Protein AF-A0A9D7F3D5-F1 (afdb_monomer)

Sequence (62 aa):
MAVVSARDEHGTLAFLEHFDLVKYFDVVITGLSAEHTKPYPDPVLLAAKRCEHRPRTLPDDR

Structure (mmCIF, N/CA/C/O backbone):
data_AF-A0A9D7F3D5-F1
#
_entry.id   AF-A0A9D7F3D5-F1
#
loop_
_atom_site.group_PDB
_atom_site.id
_atom_site.type_symbol
_atom_site.label_atom_id
_atom_site.label_alt_id
_atom_site.label_comp_id
_atom_site.label_asym_id
_atom_site.label_entity_id
_atom_site.label_seq_id
_atom_site.pdbx_PDB_ins_code
_atom_site.Cartn_x
_atom_site.Cartn_y
_atom_site.Cartn_z
_atom_site.occupancy
_atom_site.B_iso_or_equiv
_atom_site.auth_seq_id
_atom_site.auth_comp_id
_atom_site.auth_asym_id
_atom_site.auth_atom_id
_atom_site.pdbx_PDB_model_num
ATOM 1 N N . MET A 1 1 ? -7.131 -8.801 0.106 1.00 90.62 1 MET A N 1
ATOM 2 C CA . MET A 1 1 ? -7.097 -7.768 -0.959 1.00 90.62 1 MET A CA 1
ATOM 3 C C . MET A 1 1 ? -5.838 -6.921 -0.797 1.00 90.62 1 MET A C 1
ATOM 5 O O . MET A 1 1 ? -5.331 -6.846 0.312 1.00 90.62 1 MET A O 1
ATOM 9 N N . ALA A 1 2 ? -5.307 -6.318 -1.865 1.00 94.44 2 ALA A N 1
ATOM 10 C CA . ALA A 1 2 ? -4.094 -5.493 -1.806 1.00 94.44 2 ALA A CA 1
ATOM 11 C C . ALA A 1 2 ? -4.348 -4.054 -2.270 1.00 94.44 2 ALA A C 1
ATOM 13 O O . ALA A 1 2 ? -5.199 -3.826 -3.129 1.00 94.44 2 ALA A O 1
ATOM 14 N N . VAL A 1 3 ? -3.572 -3.107 -1.742 1.00 95.31 3 VAL A N 1
ATOM 15 C CA . VAL A 1 3 ? -3.526 -1.711 -2.197 1.00 95.31 3 VAL A CA 1
ATOM 16 C C . VAL A 1 3 ? -2.105 -1.335 -2.601 1.00 95.31 3 VAL A C 1
ATOM 18 O O . VAL A 1 3 ? -1.136 -1.678 -1.925 1.00 95.31 3 VAL A O 1
ATOM 21 N N . VAL A 1 4 ? -1.985 -0.612 -3.715 1.00 95.38 4 VAL A N 1
ATOM 22 C CA . VAL A 1 4 ? -0.713 -0.076 -4.207 1.00 95.38 4 VAL A CA 1
ATOM 23 C C . VAL A 1 4 ? -0.812 1.446 -4.245 1.00 95.38 4 VAL A C 1
ATOM 25 O O . VAL A 1 4 ? -1.582 2.000 -5.033 1.00 95.38 4 VAL A O 1
ATOM 28 N N . SER A 1 5 ? -0.016 2.126 -3.429 1.00 94.69 5 SER A N 1
ATOM 29 C CA . SER A 1 5 ? 0.056 3.583 -3.293 1.00 94.69 5 SER A CA 1
ATOM 30 C C . SER A 1 5 ? 1.353 4.125 -3.902 1.00 94.69 5 SER A C 1
ATOM 32 O O . SER A 1 5 ? 2.372 3.443 -3.912 1.00 94.69 5 SER A O 1
ATOM 34 N N . ALA A 1 6 ? 1.314 5.356 -4.416 1.00 93.19 6 ALA A N 1
ATOM 35 C CA . ALA A 1 6 ? 2.516 6.094 -4.824 1.00 93.19 6 ALA A CA 1
ATOM 36 C C . ALA A 1 6 ? 3.113 6.936 -3.676 1.00 93.19 6 ALA A C 1
ATOM 38 O O . ALA A 1 6 ? 4.184 7.510 -3.838 1.00 93.19 6 ALA A O 1
ATOM 39 N N . ARG A 1 7 ? 2.419 7.029 -2.532 1.00 92.50 7 ARG A N 1
ATOM 40 C CA . ARG A 1 7 ? 2.893 7.737 -1.333 1.00 92.50 7 ARG A CA 1
ATOM 41 C C . ARG A 1 7 ? 3.869 6.873 -0.542 1.00 92.50 7 ARG A C 1
ATOM 43 O O . ARG A 1 7 ? 3.899 5.656 -0.723 1.00 92.50 7 ARG A O 1
ATOM 50 N N . ASP A 1 8 ? 4.632 7.495 0.348 1.00 93.12 8 ASP A N 1
ATOM 51 C CA . ASP A 1 8 ? 5.474 6.781 1.304 1.00 93.12 8 ASP A CA 1
ATOM 52 C C . ASP A 1 8 ? 4.643 5.907 2.263 1.00 93.12 8 ASP A C 1
ATOM 54 O O . ASP A 1 8 ? 3.407 5.966 2.314 1.00 93.12 8 ASP A O 1
ATOM 58 N N . GLU A 1 9 ? 5.341 5.046 2.997 1.00 93.56 9 GLU A N 1
ATOM 59 C CA . GLU A 1 9 ? 4.732 4.105 3.932 1.00 93.56 9 GLU A CA 1
ATOM 60 C C . GLU A 1 9 ? 4.028 4.794 5.094 1.00 93.56 9 GLU A C 1
ATOM 62 O O . GLU A 1 9 ? 2.879 4.463 5.380 1.00 93.56 9 GLU A O 1
ATOM 67 N N . HIS A 1 10 ? 4.661 5.796 5.700 1.00 95.00 10 HIS A N 1
ATOM 68 C CA . HIS A 1 10 ? 4.120 6.474 6.869 1.00 95.00 10 HIS A CA 1
ATOM 69 C C . HIS A 1 10 ? 2.804 7.189 6.543 1.00 95.00 10 HIS A C 1
ATOM 71 O O . HIS A 1 10 ? 1.791 6.960 7.201 1.00 95.00 10 HIS A O 1
ATOM 77 N N . GLY A 1 11 ? 2.779 7.988 5.475 1.00 95.50 11 GLY A N 1
ATOM 78 C CA . GLY A 1 11 ? 1.577 8.696 5.042 1.00 95.50 11 GLY A CA 1
ATOM 79 C C . GLY A 1 11 ? 0.471 7.766 4.538 1.00 95.50 11 GLY A C 1
ATOM 80 O O . GLY A 1 11 ? -0.712 8.069 4.699 1.00 95.50 11 GLY A O 1
ATOM 81 N N . THR A 1 12 ? 0.830 6.627 3.936 1.00 96.56 12 THR A N 1
ATOM 82 C CA . THR A 1 12 ? -0.156 5.626 3.500 1.00 96.56 12 THR A CA 1
ATOM 83 C C . THR A 1 12 ? -0.784 4.918 4.698 1.00 96.56 12 THR A C 1
ATOM 85 O O . THR A 1 12 ? -2.008 4.824 4.757 1.00 96.56 12 THR A O 1
ATOM 88 N N . LEU A 1 13 ? 0.021 4.451 5.655 1.00 95.94 13 LEU A N 1
ATOM 89 C CA . LEU A 1 13 ? -0.482 3.756 6.840 1.00 95.94 13 LEU A CA 1
ATOM 90 C C . LEU A 1 13 ? -1.308 4.689 7.724 1.00 95.94 13 LEU A C 1
ATOM 92 O O . LEU A 1 13 ? -2.441 4.342 8.040 1.00 95.94 13 LEU A O 1
ATOM 96 N N . ALA A 1 14 ? -0.827 5.905 8.002 1.00 97.62 14 ALA A N 1
ATOM 97 C CA . ALA A 1 14 ? -1.573 6.883 8.794 1.00 97.62 14 ALA A CA 1
ATOM 98 C C . ALA A 1 14 ? -2.950 7.200 8.183 1.00 97.62 14 ALA A C 1
ATOM 100 O O . ALA A 1 14 ? -3.944 7.303 8.897 1.00 97.62 14 ALA A O 1
ATOM 101 N N . PHE A 1 15 ? -3.034 7.314 6.851 1.00 97.19 15 PHE A N 1
ATOM 102 C CA . PHE A 1 15 ? -4.311 7.493 6.158 1.00 97.19 15 PHE A CA 1
ATOM 103 C C . PHE A 1 15 ? -5.228 6.277 6.335 1.00 97.19 15 PHE A C 1
ATOM 105 O O . PHE A 1 15 ? -6.399 6.433 6.671 1.00 97.19 15 PHE A O 1
ATOM 112 N N . LEU A 1 16 ? -4.716 5.065 6.113 1.00 97.31 16 LEU A N 1
ATOM 113 C CA . LEU A 1 16 ? -5.526 3.854 6.233 1.00 97.31 16 LEU A CA 1
ATOM 114 C C . LEU A 1 16 ? -6.001 3.625 7.673 1.00 97.31 16 LEU A C 1
ATOM 116 O O . LEU A 1 16 ? -7.128 3.183 7.862 1.00 97.31 16 LEU A O 1
ATOM 120 N N . GLU A 1 17 ? -5.174 3.923 8.673 1.00 97.31 17 GLU A N 1
ATOM 121 C CA . GLU A 1 17 ? -5.526 3.816 10.092 1.00 97.31 17 GLU A CA 1
ATOM 122 C C . GLU A 1 17 ? -6.593 4.839 10.478 1.00 97.31 17 GLU A C 1
ATOM 124 O O . GLU A 1 17 ? -7.603 4.477 11.076 1.00 97.31 17 GLU A O 1
ATOM 129 N N . HIS A 1 18 ? -6.418 6.102 10.074 1.00 98.06 18 HIS A N 1
ATOM 130 C CA . HIS A 1 18 ? -7.357 7.178 10.392 1.00 98.06 18 HIS A CA 1
ATOM 131 C C . HIS A 1 18 ? -8.781 6.903 9.886 1.00 98.06 18 HIS A C 1
A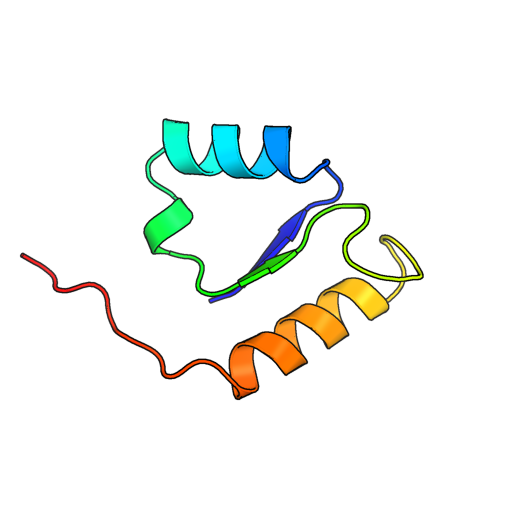TOM 133 O O . HIS A 1 18 ? -9.751 7.297 10.529 1.00 98.06 18 HIS A O 1
ATOM 139 N N . PHE A 1 19 ? -8.907 6.215 8.749 1.00 97.50 19 PHE A N 1
ATOM 140 C CA . PHE A 1 19 ? -10.192 5.858 8.143 1.00 97.50 19 PHE A CA 1
ATOM 141 C C . PHE A 1 19 ? -10.618 4.400 8.395 1.00 97.50 19 PHE A C 1
ATOM 143 O O . PHE A 1 19 ? -11.572 3.942 7.769 1.00 97.50 19 PHE A O 1
ATOM 150 N N . ASP A 1 20 ? -9.927 3.666 9.277 1.00 96.06 20 ASP A N 1
ATOM 151 C CA . ASP A 1 20 ? -10.206 2.254 9.592 1.00 96.06 20 ASP A CA 1
ATOM 152 C C . ASP A 1 20 ? -10.279 1.352 8.335 1.00 96.06 20 ASP A C 1
ATOM 154 O O . ASP A 1 20 ? -11.130 0.474 8.174 1.00 96.06 20 ASP A O 1
ATOM 158 N N . LEU A 1 21 ? -9.374 1.606 7.384 1.00 96.19 21 LEU A N 1
ATOM 159 C CA . LEU A 1 21 ? -9.284 0.902 6.105 1.00 96.19 21 LEU A CA 1
ATOM 160 C C . LEU A 1 21 ? -8.248 -0.226 6.104 1.00 96.19 21 LEU A C 1
ATOM 162 O O . LEU A 1 21 ? -8.308 -1.096 5.234 1.00 96.19 21 LEU A O 1
ATOM 166 N N . VAL A 1 22 ? -7.301 -0.231 7.053 1.00 94.94 22 VAL A N 1
ATOM 167 C CA . VAL A 1 22 ? -6.216 -1.233 7.122 1.00 94.94 22 VAL A CA 1
ATOM 168 C C . VAL A 1 22 ? -6.773 -2.658 7.094 1.00 94.94 22 VAL A C 1
ATOM 170 O O . VAL A 1 22 ? -6.254 -3.505 6.372 1.00 94.94 22 VAL A O 1
ATOM 173 N N . LYS A 1 23 ? -7.885 -2.902 7.798 1.00 92.56 23 LYS A N 1
ATOM 174 C CA . LYS A 1 23 ? -8.555 -4.209 7.898 1.00 92.56 23 LYS A CA 1
ATOM 175 C C . LYS A 1 23 ? -9.001 -4.817 6.565 1.00 92.56 23 LYS A C 1
ATOM 177 O O . LYS A 1 23 ? -9.205 -6.024 6.485 1.00 92.56 23 LYS A O 1
ATOM 182 N N . TYR A 1 24 ? -9.149 -4.012 5.514 1.00 92.69 24 TYR A N 1
ATOM 183 C CA . TYR A 1 24 ? -9.530 -4.510 4.192 1.00 92.69 24 TYR A CA 1
ATOM 184 C C . TYR A 1 24 ? -8.332 -4.979 3.361 1.00 92.69 24 TYR A C 1
ATOM 186 O O . TYR A 1 24 ? -8.519 -5.683 2.364 1.00 92.69 24 TYR A O 1
ATOM 194 N N . PHE A 1 25 ? -7.108 -4.596 3.736 1.00 92.62 25 PHE A N 1
ATOM 195 C CA . PHE A 1 25 ? -5.911 -4.844 2.944 1.00 92.62 25 PHE A CA 1
ATOM 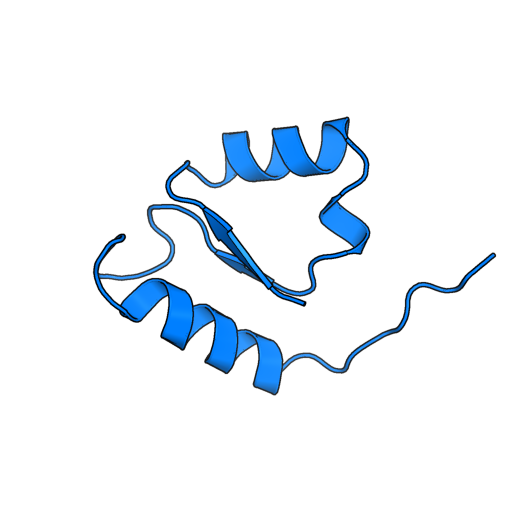196 C C . PHE A 1 25 ? -4.957 -5.811 3.643 1.00 92.62 25 PHE A C 1
ATOM 198 O O . PHE A 1 25 ? -4.280 -5.492 4.613 1.00 92.62 25 PHE A O 1
ATOM 205 N N . ASP A 1 26 ? -4.829 -6.992 3.050 1.00 90.56 26 ASP A N 1
ATOM 206 C CA . ASP A 1 26 ? -3.807 -7.978 3.379 1.00 90.56 26 ASP A CA 1
ATOM 207 C C . ASP A 1 26 ? -2.413 -7.485 2.991 1.00 90.56 26 ASP A C 1
ATOM 209 O O . ASP A 1 26 ? -1.412 -7.859 3.585 1.00 90.56 26 ASP A O 1
ATOM 213 N N . VAL A 1 27 ? -2.306 -6.672 1.947 1.00 94.00 27 VAL A N 1
ATOM 214 C CA . VAL A 1 27 ? -1.012 -6.213 1.445 1.00 94.00 27 VAL A CA 1
ATOM 215 C C . VAL A 1 27 ? -1.101 -4.733 1.119 1.00 94.00 27 VAL A C 1
ATOM 217 O O . VAL A 1 27 ? -1.946 -4.314 0.330 1.00 94.00 27 VAL A O 1
ATOM 220 N N . VAL A 1 28 ? -0.190 -3.956 1.701 1.00 94.81 28 VAL A N 1
ATOM 221 C CA . VAL A 1 28 ? 0.009 -2.538 1.401 1.00 94.81 28 VAL A CA 1
ATOM 222 C C . VAL A 1 28 ? 1.372 -2.398 0.726 1.00 94.81 28 VAL A C 1
ATOM 224 O O . VAL A 1 28 ? 2.396 -2.773 1.295 1.00 94.81 28 VAL A O 1
ATOM 227 N N . ILE A 1 29 ? 1.378 -1.911 -0.515 1.00 95.75 29 ILE A N 1
ATOM 228 C CA . ILE A 1 29 ? 2.581 -1.565 -1.280 1.00 95.75 29 ILE A CA 1
ATOM 229 C C . ILE A 1 29 ? 2.631 -0.043 -1.405 1.00 95.75 29 ILE A C 1
ATOM 231 O O . ILE A 1 29 ? 1.645 0.581 -1.797 1.00 95.75 29 ILE A O 1
ATOM 235 N N . THR A 1 30 ? 3.768 0.558 -1.077 1.00 94.69 30 THR A N 1
ATOM 236 C CA . THR A 1 30 ? 3.981 2.015 -1.055 1.00 94.69 30 THR A CA 1
ATOM 237 C C . THR A 1 30 ? 4.990 2.430 -2.124 1.00 94.69 30 THR A C 1
ATOM 239 O O . THR A 1 30 ? 5.579 1.584 -2.800 1.00 94.69 30 THR A O 1
ATOM 242 N N . GLY A 1 31 ? 5.198 3.736 -2.293 1.00 88.25 31 GLY A N 1
ATOM 243 C CA . GLY A 1 31 ? 5.946 4.322 -3.406 1.00 88.25 31 GLY A CA 1
ATOM 244 C C . GLY A 1 31 ? 7.388 3.837 -3.567 1.00 88.25 31 GLY A C 1
ATOM 245 O O . GLY A 1 31 ? 7.902 3.921 -4.670 1.00 88.25 31 GLY A O 1
ATOM 246 N N . LEU A 1 32 ? 8.018 3.289 -2.522 1.00 85.25 32 LEU A N 1
ATOM 247 C CA . LEU A 1 32 ? 9.397 2.769 -2.542 1.00 85.25 32 LEU A CA 1
ATOM 248 C C . LEU A 1 32 ? 9.475 1.273 -2.199 1.00 85.25 32 LEU A C 1
ATOM 250 O O . LEU A 1 32 ? 10.525 0.759 -1.831 1.00 85.25 32 LEU A O 1
ATOM 254 N N . SER A 1 33 ? 8.351 0.561 -2.284 1.00 87.31 33 SER A N 1
ATOM 255 C CA . SER A 1 33 ? 8.296 -0.869 -1.960 1.00 87.31 33 SER A CA 1
ATOM 256 C C . SER A 1 33 ? 8.898 -1.777 -3.042 1.00 87.31 33 SER A C 1
ATOM 258 O O . SER A 1 33 ? 9.112 -2.956 -2.771 1.00 87.31 33 SER A O 1
ATOM 260 N N . ALA A 1 34 ? 9.133 -1.263 -4.253 1.00 88.25 34 ALA A N 1
ATOM 261 C CA . ALA A 1 34 ? 9.693 -1.989 -5.392 1.00 88.25 34 ALA A CA 1
ATOM 262 C C . ALA A 1 34 ? 10.811 -1.170 -6.058 1.00 88.25 34 ALA A C 1
ATOM 264 O O . ALA A 1 34 ? 10.855 0.048 -5.898 1.00 88.25 34 ALA A O 1
ATOM 265 N N . GLU A 1 35 ? 11.689 -1.848 -6.803 1.00 87.06 35 GLU A N 1
ATOM 266 C CA . GLU A 1 35 ? 12.836 -1.240 -7.498 1.00 87.06 35 GLU A CA 1
ATOM 267 C C . GLU A 1 35 ? 12.403 -0.129 -8.464 1.00 87.06 35 GLU A C 1
ATOM 269 O O . GLU A 1 35 ? 12.966 0.965 -8.447 1.00 87.06 35 GLU A O 1
ATOM 274 N N . HIS A 1 36 ? 11.333 -0.373 -9.226 1.00 91.75 36 HIS A N 1
ATOM 275 C CA . HIS A 1 36 ? 10.667 0.642 -10.033 1.00 91.75 36 HIS A CA 1
ATOM 276 C C . HIS A 1 36 ? 9.304 1.008 -9.445 1.00 91.75 36 HIS A C 1
ATOM 278 O O . HIS A 1 36 ? 8.519 0.155 -9.022 1.00 91.75 36 HIS A O 1
ATOM 284 N N . THR A 1 37 ? 9.002 2.304 -9.437 1.00 89.06 37 THR A N 1
ATOM 285 C CA . THR A 1 37 ? 7.730 2.836 -8.936 1.00 89.06 37 THR A CA 1
ATOM 286 C C . THR A 1 37 ? 6.676 2.854 -10.049 1.00 89.06 37 THR A C 1
ATOM 288 O O . THR A 1 37 ? 6.944 2.491 -11.189 1.00 89.06 37 THR A O 1
ATOM 291 N N . LYS A 1 38 ? 5.432 3.252 -9.770 1.00 85.44 38 LYS A N 1
ATOM 292 C CA . LYS A 1 38 ? 4.429 3.400 -10.844 1.00 85.44 38 LYS A CA 1
ATOM 293 C C . LYS A 1 38 ? 4.921 4.394 -11.917 1.00 85.44 38 LYS A C 1
ATOM 295 O O . LYS A 1 38 ? 5.517 5.404 -11.553 1.00 85.44 38 LYS A O 1
ATOM 300 N N . PRO A 1 39 ? 4.623 4.173 -13.212 1.00 92.06 39 PRO A N 1
ATOM 301 C CA . PRO A 1 39 ? 3.665 3.208 -13.766 1.00 92.06 39 PRO A CA 1
ATOM 302 C C . PRO A 1 39 ? 4.253 1.824 -14.104 1.00 92.06 39 PRO A C 1
ATOM 304 O O . PRO A 1 39 ? 3.572 1.037 -14.759 1.00 92.06 39 PRO A O 1
ATOM 307 N N . TYR A 1 40 ? 5.482 1.513 -13.679 1.00 94.00 40 TYR A N 1
ATOM 308 C CA . TYR A 1 40 ? 6.075 0.192 -13.900 1.00 94.00 40 TYR A CA 1
ATOM 309 C C . TYR A 1 40 ? 5.268 -0.912 -13.181 1.00 94.00 40 TYR A C 1
ATOM 311 O O . TYR A 1 40 ? 4.607 -0.636 -12.172 1.00 94.00 40 TYR A O 1
ATOM 319 N N . PRO A 1 41 ? 5.269 -2.157 -13.698 1.00 94.56 41 PRO A N 1
ATOM 320 C CA . PRO A 1 41 ? 4.453 -3.247 -13.157 1.00 94.56 41 PRO A CA 1
ATOM 321 C C . PRO A 1 41 ? 4.966 -3.799 -11.818 1.00 94.56 41 PRO A C 1
ATOM 323 O O . P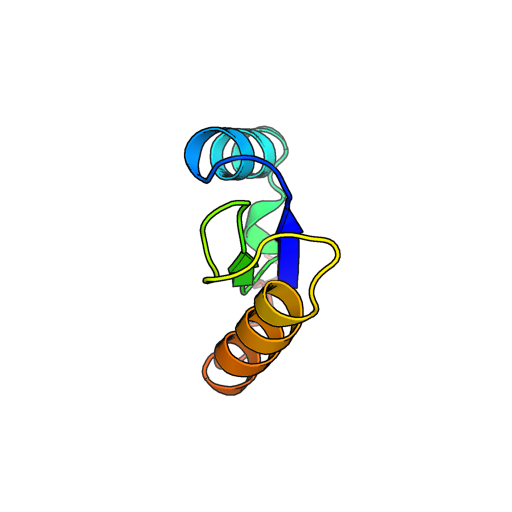RO A 1 41 ? 4.212 -4.473 -11.114 1.00 94.56 41 PRO A O 1
ATOM 326 N N . ASP A 1 42 ? 6.215 -3.514 -11.443 1.00 95.56 42 ASP A N 1
ATOM 327 C CA . ASP A 1 42 ? 6.922 -4.079 -10.289 1.00 95.56 42 ASP A CA 1
ATOM 328 C C . ASP A 1 42 ? 6.116 -4.008 -8.979 1.00 95.56 42 ASP A C 1
ATOM 330 O O . ASP A 1 42 ? 5.983 -5.039 -8.312 1.00 95.56 42 ASP A O 1
ATOM 334 N N . PRO A 1 43 ? 5.491 -2.870 -8.605 1.00 94.69 43 PRO A N 1
ATOM 335 C CA . PRO A 1 43 ? 4.709 -2.788 -7.373 1.00 94.69 43 PRO A CA 1
ATOM 336 C C . PRO A 1 43 ? 3.471 -3.700 -7.383 1.00 94.69 43 PRO A C 1
ATOM 338 O O . PRO A 1 43 ? 3.065 -4.206 -6.337 1.00 94.69 43 PRO A O 1
ATOM 341 N N . VAL A 1 44 ? 2.863 -3.929 -8.552 1.00 94.12 44 VAL A N 1
ATOM 342 C CA . VAL A 1 44 ? 1.684 -4.802 -8.699 1.00 94.12 44 VAL A CA 1
ATOM 343 C C . VAL A 1 44 ? 2.096 -6.271 -8.654 1.00 94.12 44 VAL A C 1
ATOM 345 O O . VAL A 1 44 ? 1.457 -7.063 -7.962 1.00 94.12 44 VAL A O 1
ATOM 348 N N . LEU A 1 45 ? 3.194 -6.631 -9.324 1.00 95.06 45 LEU A N 1
ATOM 349 C CA . LEU A 1 45 ? 3.757 -7.983 -9.262 1.00 95.06 45 LEU A CA 1
ATOM 350 C C . LEU A 1 45 ? 4.194 -8.338 -7.834 1.00 95.06 45 LEU A C 1
ATOM 352 O O . LEU A 1 45 ? 3.939 -9.444 -7.357 1.00 95.06 45 LEU A O 1
ATOM 356 N N . LEU A 1 46 ? 4.776 -7.378 -7.114 1.00 94.44 46 LEU A N 1
ATOM 357 C CA . LEU A 1 46 ? 5.112 -7.528 -5.702 1.00 94.44 46 LEU A CA 1
ATOM 358 C C . LEU A 1 46 ? 3.867 -7.746 -4.832 1.00 94.44 46 LEU A C 1
ATOM 360 O O . LEU A 1 46 ? 3.891 -8.601 -3.943 1.00 94.44 46 LEU A O 1
ATOM 364 N N . ALA A 1 47 ? 2.782 -7.004 -5.082 1.00 94.19 47 ALA A N 1
ATOM 365 C CA . ALA A 1 47 ? 1.518 -7.192 -4.374 1.00 94.19 47 ALA A CA 1
ATOM 366 C C . ALA A 1 47 ? 0.963 -8.608 -4.583 1.00 94.19 47 ALA A C 1
ATOM 368 O O . ALA A 1 47 ? 0.633 -9.279 -3.605 1.00 94.19 47 ALA A O 1
ATOM 369 N N . ALA A 1 48 ? 0.924 -9.077 -5.836 1.00 93.44 48 ALA A N 1
ATOM 370 C CA . ALA A 1 48 ? 0.462 -10.420 -6.185 1.00 93.44 48 ALA A CA 1
ATOM 371 C C . A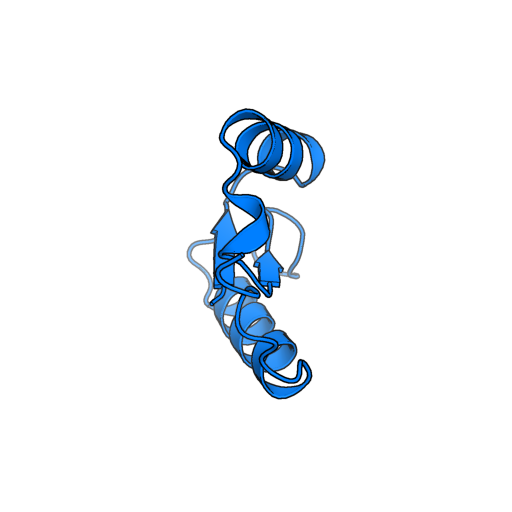LA A 1 48 ? 1.286 -11.499 -5.469 1.00 93.44 48 ALA A C 1
ATOM 373 O O . ALA A 1 48 ? 0.723 -12.329 -4.755 1.00 93.44 48 ALA A O 1
ATOM 374 N N . LYS A 1 49 ? 2.621 -11.401 -5.539 1.00 93.75 49 LYS A N 1
ATOM 375 C CA . LYS A 1 49 ? 3.531 -12.317 -4.842 1.00 93.75 49 LYS A CA 1
ATOM 376 C C . LYS A 1 49 ? 3.267 -12.344 -3.336 1.00 93.75 49 LYS A C 1
ATOM 378 O O . LYS A 1 49 ? 3.202 -13.414 -2.745 1.00 93.75 49 LYS A O 1
ATOM 383 N N . ARG A 1 50 ? 3.095 -11.191 -2.679 1.00 92.56 50 ARG A N 1
ATOM 384 C CA . ARG A 1 50 ? 2.812 -11.148 -1.229 1.00 92.56 50 ARG A CA 1
ATOM 385 C C . ARG A 1 50 ? 1.435 -11.723 -0.883 1.00 92.56 50 ARG A C 1
ATOM 387 O O . ARG A 1 50 ? 1.301 -12.344 0.167 1.00 92.56 50 ARG A O 1
ATOM 394 N N . CYS A 1 51 ? 0.435 -11.545 -1.746 1.00 88.69 51 CYS A N 1
ATOM 395 C CA . CYS A 1 51 ? -0.894 -12.128 -1.558 1.0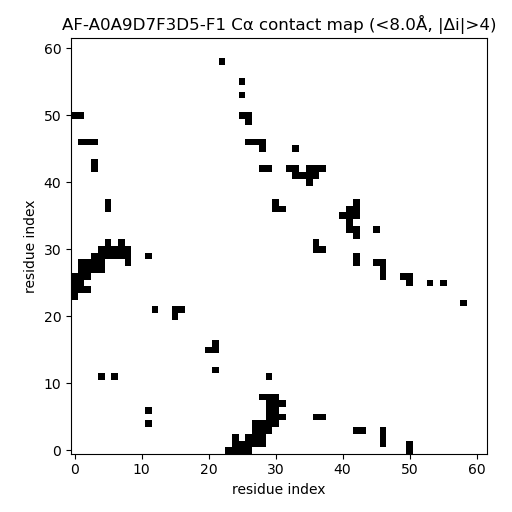0 88.69 51 CYS A CA 1
ATOM 396 C C . CYS A 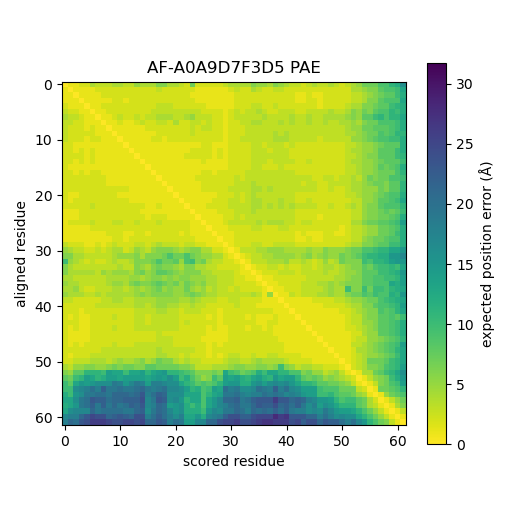1 51 ? -0.890 -13.658 -1.641 1.00 88.69 51 CYS A C 1
ATOM 398 O O . CYS A 1 51 ? -1.587 -14.286 -0.854 1.00 88.69 51 CYS A O 1
ATOM 400 N N . GLU A 1 52 ? -0.091 -14.261 -2.525 1.00 87.75 52 GLU A N 1
ATOM 401 C CA . GLU A 1 52 ? 0.036 -15.727 -2.620 1.00 87.75 52 GLU A CA 1
ATOM 402 C C . GLU A 1 52 ? 0.542 -16.366 -1.316 1.00 87.75 52 GLU A C 1
ATOM 404 O O . GLU A 1 52 ? 0.181 -17.495 -0.995 1.00 87.75 52 GLU A O 1
ATOM 409 N N . HIS A 1 53 ? 1.351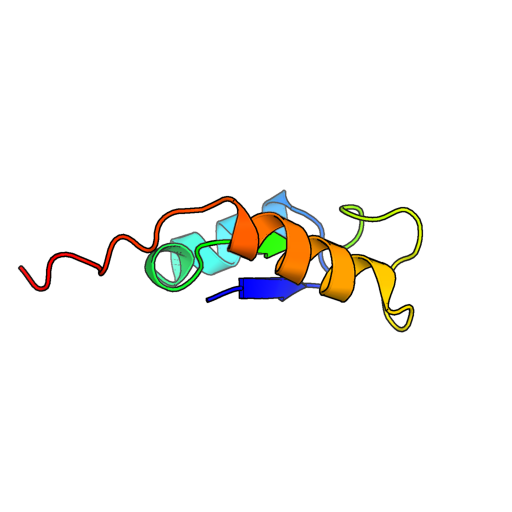 -15.637 -0.541 1.00 77.44 53 HIS A N 1
ATOM 410 C CA . HIS A 1 53 ? 1.975 -16.140 0.686 1.00 77.44 53 HIS A CA 1
ATOM 411 C C . HIS A 1 53 ? 1.171 -15.832 1.955 1.00 77.44 53 HIS A C 1
ATOM 413 O O . HIS A 1 53 ? 1.582 -16.248 3.041 1.00 77.44 53 HIS A O 1
ATOM 419 N N . ARG A 1 54 ? 0.049 -15.102 1.863 1.00 71.62 54 ARG A N 1
ATOM 420 C CA . ARG A 1 54 ? -0.768 -14.776 3.036 1.00 71.62 54 ARG A CA 1
ATOM 421 C C . ARG A 1 54 ? -2.059 -15.604 3.042 1.00 71.62 54 ARG A C 1
ATOM 423 O O . ARG A 1 54 ? -2.885 -15.431 2.145 1.00 71.62 54 ARG A O 1
ATOM 430 N N . PRO A 1 55 ? -2.295 -16.455 4.058 1.00 62.34 55 PRO A N 1
ATOM 431 C CA . PRO A 1 55 ? -3.600 -17.077 4.231 1.00 62.34 55 PRO A CA 1
ATOM 432 C C . PRO A 1 55 ? -4.649 -15.987 4.480 1.00 62.34 55 PRO A C 1
ATOM 434 O O . PRO A 1 55 ? -4.475 -15.126 5.342 1.00 62.34 55 PRO A O 1
ATOM 437 N N . ARG A 1 56 ? -5.733 -16.013 3.700 1.00 60.97 56 ARG A N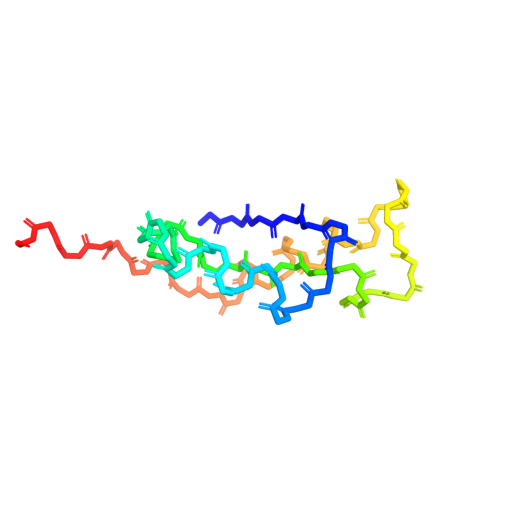 1
ATOM 438 C CA . ARG A 1 56 ? -6.843 -15.065 3.829 1.00 60.97 56 ARG A CA 1
ATOM 439 C C . ARG A 1 56 ? -7.597 -15.347 5.127 1.00 60.97 56 ARG A C 1
ATOM 441 O O . ARG A 1 56 ? -8.454 -16.224 5.165 1.00 60.97 56 ARG A O 1
ATOM 448 N N . THR A 1 57 ? -7.308 -14.591 6.177 1.00 63.59 57 THR A N 1
ATOM 449 C CA . THR A 1 57 ? -8.211 -14.469 7.324 1.00 63.59 57 THR A CA 1
ATOM 450 C C . THR A 1 57 ? -9.319 -13.503 6.934 1.00 63.59 57 THR A C 1
ATOM 452 O O . THR A 1 57 ? -9.062 -12.324 6.700 1.00 63.59 57 THR A O 1
ATOM 455 N N . LEU A 1 58 ? -10.546 -14.005 6.792 1.00 57.72 58 LEU A N 1
ATOM 456 C CA . LEU A 1 58 ? -11.716 -13.133 6.710 1.00 57.72 58 LEU A CA 1
ATOM 457 C C . LEU A 1 58 ? -11.785 -12.302 8.006 1.00 57.72 58 LEU A C 1
ATOM 459 O O . LEU A 1 58 ? -11.498 -12.860 9.069 1.00 57.72 58 LEU A O 1
ATOM 463 N N . PRO A 1 59 ? -12.124 -11.002 7.937 1.00 58.38 59 PRO A N 1
ATOM 464 C CA . PRO A 1 59 ? -12.443 -10.250 9.140 1.00 58.38 59 PRO A CA 1
ATOM 465 C C . PRO A 1 59 ? -13.575 -10.980 9.871 1.00 58.38 59 PRO A C 1
ATOM 467 O O . PRO A 1 59 ? -14.581 -11.328 9.252 1.00 58.38 59 PRO A O 1
ATOM 470 N N . ASP A 1 60 ? -13.359 -11.274 11.153 1.00 60.94 60 ASP A N 1
ATOM 471 C CA . ASP A 1 60 ? -14.389 -11.795 12.051 1.00 60.94 60 ASP A CA 1
ATOM 472 C C . ASP A 1 60 ? -15.470 -10.710 12.136 1.00 60.94 60 ASP A C 1
ATOM 474 O O . ASP A 1 60 ? -15.195 -9.609 12.612 1.00 60.94 60 ASP A O 1
ATOM 478 N N . ASP A 1 61 ? -16.645 -10.981 11.570 1.00 57.25 61 ASP A N 1
ATOM 479 C CA . ASP A 1 61 ? -17.770 -10.042 11.434 1.00 57.25 61 ASP A CA 1
ATOM 480 C C . ASP A 1 61 ? -18.514 -9.902 12.779 1.00 57.25 61 ASP A C 1
ATOM 482 O O . ASP A 1 61 ? -19.717 -10.145 12.877 1.00 57.25 61 ASP A O 1
ATOM 486 N N . ARG A 1 62 ? -17.754 -9.619 13.848 1.00 51.22 62 ARG A N 1
ATOM 487 C CA . ARG A 1 62 ? -18.240 -9.454 15.224 1.00 51.22 62 ARG A CA 1
ATOM 488 C C . ARG A 1 62 ? -18.410 -8.000 15.628 1.00 51.22 62 ARG A C 1
ATOM 490 O O . ARG A 1 62 ? -17.509 -7.186 15.330 1.00 51.22 62 ARG A O 1
#

Foldseek 3Di:
DADAELADPVVVVVVCVVVVNVLVHPYYHYNPNFPDGPPDCGSVVVSVVSVVVDDDDDPPPD

Nearest PDB structures (foldseek):
  7oct-assembly1_A  TM=9.632E-01  e=2.929E-02  Acinet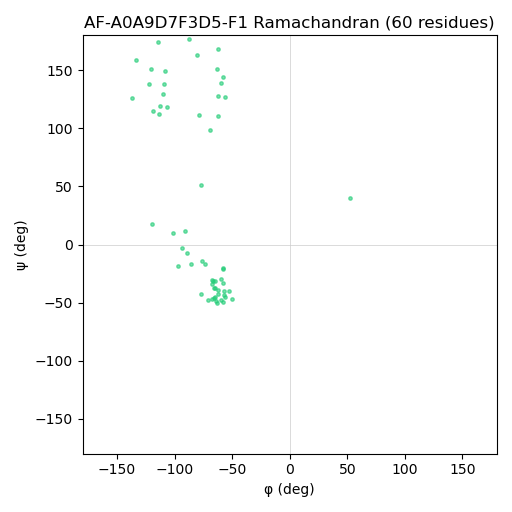obacter baumannii ATCC 19606 = CIP 70.34 = JCM 6841
  7ocr-assembly1_A  TM=9.609E-01  e=3.860E-02  Acinetobacter baumannii ATCC 19606 = CIP 70.34 = JCM 6841
  7ocn-assembly1_A  TM=9.631E-01  e=4.748E-02  Acinetobacter baumannii ATCC 19606 = CIP 70.34 = JCM 6841
  7ocq-assembly1_A  TM=9.643E-01  e=7.183E-02  Acinetobacter baumannii ATCC 19606 = CIP 70.34 = JCM 6841
  3kbb-assembly1_A  TM=8.569E-01  e=6.704E-02  Thermotoga maritima MSB8

Secondary structure (DSSP, 8-state):
-EEE-SS-HHHHHHHHHHTT-GGG-SEEE-TTSSSS-TTSSHHHHHHHHHHHTS--------

pLDDT: mean 88.3, std 12.17, range [51.22, 98.06]

Radius of gyration: 12.21 Å; Cα contacts (8 Å, |Δi|>4): 73; chains: 1; bounding box: 31×26×29 Å

Mean predicted aligned error: 5.08 Å

Solvent-accessible surface area (backbone atoms only — not comparable to full-atom values): 3843 Å² total; per-residue (Å²): 88,71,45,78,44,80,46,52,58,68,66,48,48,54,52,27,57,76,68,70,45,50,87,65,42,80,36,82,38,32,33,76,70,34,98,45,42,85,91,49,63,49,46,57,55,50,46,52,57,55,53,77,76,47,83,84,74,73,79,77,95,119